Protein AF-A0A9D5CUT3-F1 (afdb_monomer_lite)

Foldseek 3Di:
DDPVPVPPQVVDPDRPDDDDDDDDDDDDDPVRCVVVVVDDDDDPVCVVDPDDDDPDDDPPPDPDPDDDDDDDDDDDDDDD

pLDDT: mean 74.52, std 17.71, range [38.41, 96.69]

InterPro domains:
  IPR000892 Small ribosomal subunit protein eS26 [PF01283] (9-60)
  IPR000892 Small ribosomal subunit protein eS26 [PTHR12538] (9-71)
  IPR038551 Ribosomal protein eS26 superfamily [G3DSA:3.30.1740.20] (2-70)
  IPR047864 Ribosomal protein eS26, conserved site [PS00733] (28-35)

Organism: NCBI:txid325984

Structure (mmCIF, N/CA/C/O backbone):
data_AF-A0A9D5CUT3-F1
#
_entry.id   AF-A0A9D5CUT3-F1
#
loop_
_atom_site.group_PDB
_atom_site.id
_atom_site.type_symbol
_atom_site.label_atom_id
_atom_site.label_alt_id
_atom_site.label_comp_id
_atom_site.label_asym_id
_atom_site.label_entity_id
_atom_site.label_seq_id
_atom_site.pdbx_PDB_ins_code
_atom_site.Cartn_x
_atom_site.Cartn_y
_atom_site.Cartn_z
_atom_site.occupancy
_atom_site.B_iso_or_equiv
_atom_site.auth_seq_id
_atom_site.auth_comp_id
_atom_site.auth_asym_id
_atom_site.auth_atom_id
_atom_site.pdbx_PDB_model_num
ATOM 1 N N . MET A 1 1 ? 24.842 -19.233 -5.347 1.00 38.41 1 MET A N 1
ATOM 2 C CA . MET A 1 1 ? 24.242 -20.468 -5.877 1.00 38.41 1 MET A CA 1
ATOM 3 C C . MET A 1 1 ? 22.782 -20.487 -5.467 1.00 38.41 1 MET A C 1
ATOM 5 O O . MET A 1 1 ? 22.472 -20.910 -4.371 1.00 38.41 1 MET A O 1
ATOM 9 N N . GLU A 1 2 ? 21.854 -19.886 -6.183 1.00 41.75 2 GLU A N 1
ATOM 10 C CA . GLU A 1 2 ? 21.867 -19.075 -7.396 1.00 41.75 2 GLU A CA 1
ATOM 11 C C . GLU A 1 2 ? 20.927 -17.918 -7.059 1.00 41.75 2 GLU A C 1
ATOM 13 O O . GLU A 1 2 ? 19.843 -18.146 -6.518 1.00 41.75 2 GLU A O 1
ATOM 18 N N . LYS A 1 3 ? 21.350 -16.669 -7.284 1.00 43.66 3 LYS A N 1
ATOM 19 C CA . LYS A 1 3 ? 20.359 -15.599 -7.344 1.00 43.66 3 LYS A CA 1
ATOM 20 C C . LYS A 1 3 ? 19.528 -15.955 -8.563 1.00 43.66 3 LYS A C 1
ATOM 22 O O . LYS A 1 3 ? 20.070 -16.055 -9.659 1.00 43.66 3 LYS A O 1
ATOM 27 N N . ILE A 1 4 ? 18.256 -16.259 -8.348 1.00 53.06 4 ILE A N 1
ATOM 28 C CA . ILE A 1 4 ? 17.280 -16.384 -9.425 1.00 53.06 4 ILE A CA 1
ATOM 29 C C . ILE A 1 4 ? 17.075 -14.949 -9.918 1.00 53.06 4 ILE A C 1
ATOM 31 O O . ILE A 1 4 ? 16.102 -14.281 -9.577 1.00 53.06 4 ILE A O 1
ATOM 35 N N . ASP A 1 5 ? 18.089 -14.426 -10.602 1.00 55.06 5 ASP A N 1
ATOM 36 C CA . ASP A 1 5 ? 18.041 -13.154 -11.287 1.00 55.06 5 ASP A CA 1
ATOM 37 C C . ASP A 1 5 ? 17.083 -13.394 -12.450 1.00 55.06 5 ASP A C 1
ATOM 39 O O . ASP A 1 5 ? 17.363 -1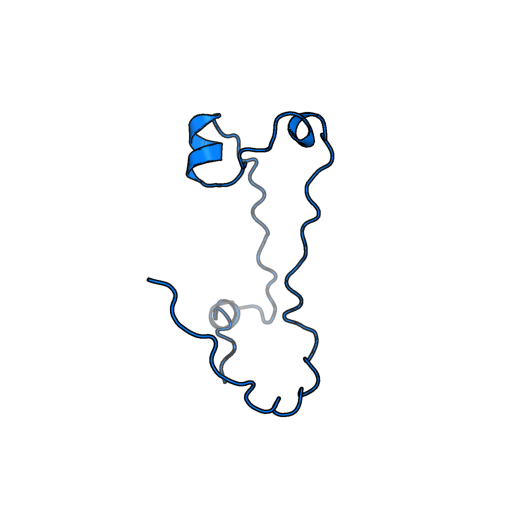4.164 -13.371 1.00 55.06 5 ASP A O 1
ATOM 43 N N . PHE A 1 6 ? 15.884 -12.822 -12.340 1.00 51.44 6 PHE A N 1
ATOM 44 C CA . PHE A 1 6 ? 14.900 -12.836 -13.410 1.00 51.44 6 PHE A CA 1
ATOM 45 C C . PHE A 1 6 ? 15.577 -12.208 -14.633 1.00 51.44 6 PHE A C 1
ATOM 47 O O . PHE A 1 6 ? 15.916 -11.025 -14.645 1.00 51.44 6 PHE A O 1
ATOM 54 N N . LYS A 1 7 ? 15.888 -13.060 -15.606 1.00 51.41 7 LYS A N 1
ATOM 55 C CA . LYS A 1 7 ? 16.829 -12.835 -16.704 1.00 51.41 7 LYS A CA 1
ATOM 56 C C . LYS A 1 7 ? 16.217 -11.949 -17.797 1.00 51.41 7 LYS A C 1
ATOM 58 O O . LYS A 1 7 ? 16.213 -12.309 -18.963 1.00 51.41 7 LYS A O 1
ATOM 63 N N . GLU A 1 8 ? 15.650 -10.801 -17.432 1.00 56.94 8 GLU A N 1
ATOM 64 C CA . GLU A 1 8 ? 15.128 -9.818 -18.396 1.00 56.94 8 GLU A CA 1
ATOM 65 C C . GLU A 1 8 ? 16.253 -9.015 -19.071 1.00 56.94 8 GLU A C 1
ATOM 67 O O . GLU A 1 8 ? 16.049 -8.463 -20.148 1.00 56.94 8 GLU A O 1
ATOM 72 N N . GLN A 1 9 ? 17.457 -8.986 -18.485 1.00 58.34 9 GLN A N 1
ATOM 73 C CA . GLN A 1 9 ? 18.591 -8.245 -19.051 1.00 58.34 9 GLN A CA 1
ATOM 74 C C . GLN A 1 9 ? 19.260 -8.943 -20.240 1.00 58.34 9 GLN A C 1
ATOM 76 O O . GLN A 1 9 ? 19.817 -8.265 -21.089 1.00 58.34 9 GLN A O 1
ATOM 81 N N . GLU A 1 10 ? 19.164 -10.269 -20.364 1.00 63.62 10 GLU A N 1
ATOM 82 C CA . GLU A 1 10 ? 19.766 -10.975 -21.507 1.00 63.62 10 GLU A CA 1
ATOM 83 C C . GLU A 1 10 ? 18.953 -10.861 -22.802 1.00 63.62 10 GLU A C 1
ATOM 85 O O . GLU A 1 10 ? 19.490 -11.064 -23.887 1.00 63.62 10 GLU A O 1
ATOM 90 N N . ALA A 1 11 ? 17.659 -10.543 -22.696 1.00 70.56 11 ALA A N 1
ATOM 91 C CA . ALA A 1 11 ? 16.775 -10.343 -23.844 1.00 70.56 11 ALA A CA 1
ATOM 92 C C . ALA A 1 11 ? 16.621 -8.859 -24.230 1.00 70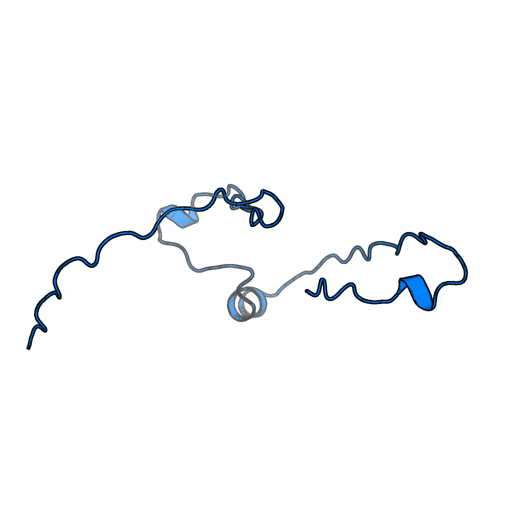.56 11 ALA A C 1
ATOM 94 O O . ALA A 1 11 ? 16.013 -8.548 -25.256 1.00 70.56 11 ALA A O 1
ATOM 95 N N . CYS A 1 12 ? 17.150 -7.934 -23.421 1.00 67.19 12 CYS A N 1
ATOM 96 C CA . CYS A 1 12 ? 17.170 -6.510 -23.735 1.00 67.19 12 CYS A CA 1
ATOM 97 C C . CYS A 1 12 ? 18.411 -6.167 -24.568 1.00 67.19 12 CYS A C 1
ATOM 99 O O . CYS A 1 12 ? 19.522 -6.563 -24.245 1.00 67.19 12 CYS A O 1
ATOM 101 N N . VAL A 1 13 ? 18.230 -5.367 -25.622 1.00 79.88 13 VAL A N 1
ATOM 102 C CA . VAL A 1 13 ? 19.332 -4.873 -26.475 1.00 79.88 13 VAL A CA 1
ATOM 103 C C . VAL A 1 13 ? 20.265 -3.917 -25.711 1.00 79.88 13 VAL A C 1
ATOM 105 O O . VAL A 1 13 ? 21.412 -3.721 -26.102 1.00 79.88 13 VAL A O 1
ATOM 108 N N . TYR A 1 14 ? 19.778 -3.320 -24.619 1.00 75.81 14 TYR A N 1
ATOM 109 C CA . TYR A 1 14 ? 20.524 -2.378 -23.788 1.00 75.81 14 TYR A CA 1
ATOM 110 C C . TYR A 1 14 ? 20.995 -3.038 -22.494 1.00 75.81 14 TYR A C 1
ATOM 112 O O . TYR A 1 14 ? 20.177 -3.488 -21.688 1.00 75.81 14 TYR A O 1
ATOM 120 N N . ASP A 1 15 ? 22.307 -3.012 -22.276 1.00 72.44 15 ASP A N 1
ATOM 121 C CA . ASP A 1 15 ? 22.929 -3.481 -21.042 1.00 72.44 15 ASP A CA 1
ATOM 122 C C . ASP A 1 15 ? 22.562 -2.510 -19.900 1.00 72.44 15 ASP A C 1
ATOM 124 O O . ASP A 1 15 ? 22.878 -1.317 -19.951 1.00 72.44 15 ASP A O 1
ATOM 128 N N . GLY A 1 16 ? 21.794 -2.981 -18.913 1.00 76.31 16 GLY A N 1
ATOM 129 C CA . GLY A 1 16 ? 21.296 -2.154 -17.804 1.00 76.31 16 GLY A CA 1
ATOM 130 C C . GLY A 1 16 ? 20.000 -1.366 -18.059 1.00 76.31 16 GLY A C 1
ATOM 131 O O . GLY A 1 16 ? 19.785 -0.328 -17.425 1.00 76.31 16 GLY A O 1
ATOM 132 N N . TYR A 1 17 ? 19.109 -1.828 -18.948 1.00 78.00 17 TYR A N 1
ATOM 133 C CA . TYR A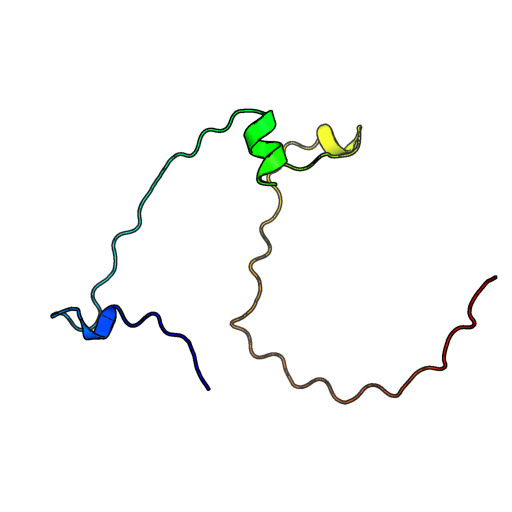 1 17 ? 17.797 -1.191 -19.133 1.00 78.00 17 TYR A CA 1
ATOM 134 C C . TYR A 1 17 ? 16.990 -1.142 -17.822 1.00 78.00 17 TYR A C 1
ATOM 136 O O . TYR A 1 17 ? 16.707 -2.166 -17.196 1.00 78.00 17 TYR A O 1
ATOM 144 N N . THR A 1 18 ? 16.588 0.062 -17.402 1.00 80.75 18 THR A N 1
ATOM 145 C CA . THR A 1 18 ? 15.750 0.227 -16.207 1.00 80.75 18 THR A CA 1
ATOM 146 C C . THR A 1 18 ? 14.291 -0.036 -16.550 1.00 80.75 18 THR A C 1
ATOM 148 O O . THR A 1 18 ? 13.660 0.716 -17.290 1.00 80.75 18 THR A O 1
ATOM 151 N N . LEU A 1 19 ? 13.739 -1.113 -15.991 1.00 82.38 19 LEU A N 1
ATOM 152 C CA . LEU A 1 19 ? 12.332 -1.437 -16.186 1.00 82.38 19 LEU A CA 1
ATOM 153 C C . LEU A 1 19 ? 11.440 -0.368 -15.531 1.00 82.38 19 LEU A C 1
ATOM 155 O O . LEU A 1 19 ? 11.640 -0.027 -14.355 1.00 82.38 19 LEU A O 1
ATOM 159 N N . PRO A 1 20 ? 10.444 0.168 -16.260 1.00 86.31 20 PRO A N 1
ATOM 160 C CA . PRO A 1 20 ? 9.549 1.176 -15.720 1.00 86.31 20 PRO A CA 1
ATOM 161 C C . PRO A 1 20 ? 8.682 0.584 -14.606 1.00 86.31 20 PRO A C 1
ATOM 163 O O . PRO A 1 20 ? 8.164 -0.529 -14.695 1.00 86.31 20 PRO A O 1
ATOM 166 N N . LYS A 1 21 ? 8.490 1.359 -13.537 1.00 88.50 21 LYS A N 1
ATOM 167 C CA . LYS A 1 21 ? 7.626 0.960 -12.423 1.00 88.50 21 LYS A CA 1
ATOM 168 C C . LYS A 1 21 ? 6.165 1.169 -12.802 1.00 88.50 21 LYS A C 1
ATOM 170 O O . LYS A 1 21 ? 5.769 2.276 -13.160 1.00 88.50 21 LYS A O 1
ATOM 175 N N . LEU A 1 22 ? 5.350 0.130 -12.642 1.00 90.81 22 LEU A N 1
ATOM 176 C CA . LEU A 1 22 ? 3.901 0.249 -12.760 1.00 90.81 22 LEU A CA 1
ATOM 177 C C . LEU A 1 22 ? 3.318 0.818 -11.459 1.00 90.81 22 LEU A C 1
ATOM 179 O O . LEU A 1 22 ? 3.394 0.192 -10.400 1.00 90.81 22 LEU A O 1
ATOM 183 N N . TYR A 1 23 ? 2.709 1.999 -11.541 1.00 90.81 23 TYR A N 1
ATOM 184 C CA . TYR A 1 23 ? 1.996 2.616 -10.425 1.00 90.81 23 TYR A CA 1
ATOM 185 C C . TYR A 1 23 ? 0.495 2.381 -10.584 1.00 90.81 23 TYR A C 1
ATOM 187 O O . TYR A 1 23 ? -0.155 3.009 -11.414 1.00 90.81 23 TYR A O 1
ATOM 195 N N . ALA A 1 24 ? -0.065 1.492 -9.765 1.00 91.94 24 ALA A N 1
ATOM 196 C CA . ALA A 1 24 ? -1.498 1.220 -9.735 1.00 91.94 24 ALA A CA 1
ATOM 197 C C . ALA A 1 24 ? -2.094 1.586 -8.369 1.00 91.94 24 ALA A C 1
ATOM 199 O O . ALA A 1 24 ? -1.552 1.229 -7.318 1.00 91.94 24 ALA A O 1
ATOM 200 N N . LYS A 1 25 ? -3.239 2.280 -8.373 1.00 93.38 25 LYS A N 1
ATOM 201 C CA . LYS A 1 25 ? -4.005 2.574 -7.155 1.00 93.38 25 LYS A CA 1
ATOM 202 C C . LYS A 1 25 ? -5.032 1.471 -6.924 1.00 93.38 25 LYS A C 1
ATOM 204 O O . LYS A 1 25 ? -6.093 1.461 -7.536 1.00 93.38 25 LYS A O 1
ATOM 209 N N . MET A 1 26 ? -4.724 0.567 -6.004 1.00 92.31 26 MET A N 1
ATOM 210 C CA . MET A 1 26 ? -5.626 -0.525 -5.646 1.00 92.31 26 MET A CA 1
ATOM 211 C C . MET A 1 26 ? -6.677 -0.043 -4.639 1.00 92.31 26 MET A C 1
ATOM 213 O O . MET A 1 26 ? -6.334 0.373 -3.530 1.00 92.31 26 MET A O 1
ATOM 217 N N . GLN A 1 27 ? -7.954 -0.104 -5.019 1.00 95.25 27 GLN A N 1
ATOM 218 C CA . GLN A 1 27 ? -9.091 0.134 -4.129 1.00 95.25 27 GLN A CA 1
ATOM 219 C C . GLN A 1 27 ? -9.801 -1.189 -3.858 1.00 95.25 27 GLN A C 1
ATOM 221 O O . GLN A 1 27 ? -10.092 -1.945 -4.779 1.00 95.25 27 GLN A O 1
ATOM 226 N N . TYR A 1 28 ? -10.075 -1.463 -2.586 1.00 95.69 28 TYR A N 1
ATOM 227 C CA . TYR A 1 28 ? -10.673 -2.720 -2.159 1.00 95.69 28 TYR A CA 1
ATOM 228 C C . TYR A 1 28 ? -11.999 -2.479 -1.458 1.00 95.69 28 TYR A C 1
ATOM 230 O O . TYR A 1 28 ? -12.149 -1.539 -0.677 1.00 95.69 28 TYR A O 1
ATOM 238 N N . CYS A 1 29 ? -12.930 -3.398 -1.683 1.00 96.38 29 CYS A N 1
ATOM 239 C CA . CYS A 1 29 ? -14.076 -3.572 -0.814 1.00 96.38 29 CYS A CA 1
ATOM 240 C C . CYS A 1 29 ? -13.632 -4.137 0.555 1.00 96.38 29 CYS A C 1
ATOM 242 O O . CYS A 1 29 ? -12.563 -4.745 0.663 1.00 96.38 29 CYS A O 1
ATOM 244 N N . VAL A 1 30 ? -14.438 -3.965 1.612 1.00 94.06 30 VAL A N 1
ATOM 245 C CA . VAL A 1 30 ? -14.063 -4.426 2.968 1.00 94.06 30 VAL A CA 1
ATOM 246 C C . VAL A 1 30 ? -13.837 -5.941 3.005 1.00 94.06 30 VAL A C 1
ATOM 248 O O . VAL A 1 30 ? -12.855 -6.395 3.590 1.00 94.06 30 VAL A O 1
ATOM 251 N N . SER A 1 31 ? -14.688 -6.724 2.337 1.00 96.69 31 SER A N 1
ATOM 252 C CA . SER A 1 31 ? -14.536 -8.182 2.256 1.00 96.69 31 SER A CA 1
ATOM 253 C C . SER A 1 31 ? -13.266 -8.584 1.501 1.00 96.69 31 SER A C 1
ATOM 255 O O . SER A 1 31 ? -12.488 -9.396 1.997 1.00 96.69 31 SER A O 1
ATOM 257 N N . CYS A 1 32 ? -13.002 -7.945 0.362 1.00 94.56 32 CYS A N 1
ATOM 258 C CA . CYS A 1 32 ? -11.817 -8.153 -0.468 1.00 94.56 32 CYS A CA 1
ATOM 259 C C . CYS A 1 32 ? -10.521 -7.934 0.331 1.00 94.56 32 CYS A C 1
ATOM 261 O O . CYS A 1 32 ? -9.598 -8.743 0.270 1.00 94.56 32 CYS A O 1
ATOM 263 N N . ALA A 1 33 ? -10.466 -6.846 1.106 1.00 95.88 33 ALA A N 1
ATOM 264 C CA . ALA A 1 33 ? -9.279 -6.456 1.860 1.00 95.88 33 ALA A CA 1
ATOM 265 C C . ALA A 1 33 ? -8.972 -7.407 3.029 1.00 95.88 33 ALA A C 1
ATOM 267 O O . ALA A 1 33 ? -7.805 -7.572 3.396 1.00 95.88 33 ALA A O 1
ATOM 268 N N . ILE A 1 34 ? -10.008 -8.011 3.623 1.00 95.88 34 ILE A N 1
ATOM 269 C CA . ILE A 1 34 ? -9.862 -9.019 4.681 1.00 95.88 34 ILE A CA 1
ATOM 270 C C . ILE A 1 34 ? -9.430 -10.354 4.067 1.00 95.88 34 ILE A C 1
ATOM 272 O O . ILE A 1 34 ? -8.529 -10.997 4.602 1.00 95.88 34 ILE A O 1
ATOM 276 N N . HIS A 1 35 ? -10.023 -10.737 2.932 1.00 96.06 35 HIS A N 1
ATOM 277 C CA . HIS A 1 35 ? -9.719 -11.993 2.249 1.00 96.06 35 HIS A CA 1
ATOM 278 C C . HIS A 1 35 ? -8.271 -12.057 1.738 1.00 96.06 35 HIS A C 1
ATOM 280 O O . HIS A 1 35 ? -7.595 -13.057 1.945 1.00 96.06 35 HIS A O 1
ATOM 286 N N . SER A 1 36 ? -7.756 -10.978 1.141 1.00 95.19 36 SER A N 1
ATOM 287 C CA . SER A 1 36 ? -6.363 -10.910 0.667 1.00 95.19 36 SER A CA 1
ATOM 288 C C . SER A 1 36 ? -5.351 -10.530 1.757 1.00 95.19 36 SER A C 1
ATOM 290 O O . SER A 1 36 ? -4.178 -10.297 1.465 1.00 95.19 36 SER A O 1
ATOM 292 N N . HIS A 1 37 ? -5.791 -10.441 3.018 1.00 91.31 37 HIS A N 1
ATOM 293 C CA . HIS A 1 37 ? -4.966 -10.086 4.177 1.00 91.31 37 HIS A CA 1
ATOM 294 C C . HIS A 1 37 ? -4.232 -8.737 4.076 1.00 91.31 37 HIS A C 1
ATOM 296 O O . HIS A 1 37 ? -3.235 -8.507 4.771 1.00 91.31 37 HIS A O 1
ATOM 302 N N . VAL A 1 38 ? -4.745 -7.810 3.262 1.00 91.88 38 VAL A N 1
ATOM 303 C CA . VAL A 1 38 ? -4.256 -6.424 3.210 1.00 91.88 38 VAL A CA 1
ATOM 304 C C . VAL A 1 38 ? -4.554 -5.709 4.530 1.00 91.88 38 VAL A C 1
ATOM 306 O O . VAL A 1 38 ? -3.707 -4.980 5.051 1.00 91.88 38 VAL A O 1
ATOM 309 N N . VAL A 1 39 ? -5.734 -5.953 5.109 1.00 92.38 39 VAL A N 1
ATOM 310 C CA . VAL A 1 39 ? -6.102 -5.506 6.460 1.00 92.38 39 VAL A CA 1
ATOM 311 C C . VAL A 1 39 ? -6.268 -6.702 7.395 1.00 92.38 39 VAL A C 1
ATOM 313 O O . VAL A 1 39 ? -6.554 -7.817 6.965 1.00 92.38 39 VAL A O 1
ATOM 316 N N . ARG A 1 40 ? -6.088 -6.476 8.701 1.00 91.69 40 ARG A N 1
ATOM 317 C CA . ARG A 1 40 ? -6.213 -7.512 9.738 1.00 91.69 40 ARG A CA 1
ATOM 318 C C . ARG A 1 40 ? -7.177 -7.071 10.830 1.00 91.69 40 ARG A C 1
ATOM 320 O O . ARG A 1 40 ? -7.261 -5.883 11.150 1.00 91.69 40 ARG A O 1
ATOM 327 N N . VAL 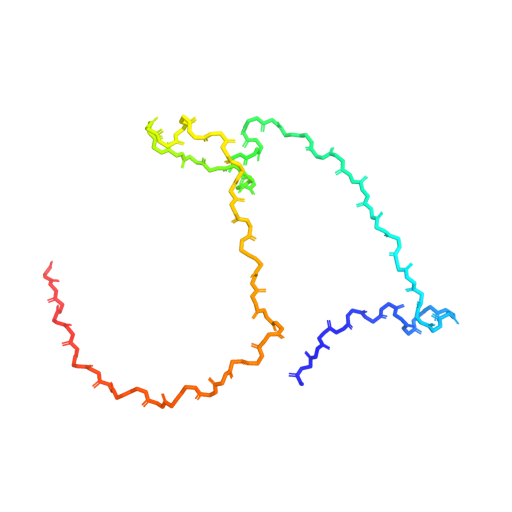A 1 41 ? -7.875 -8.034 11.427 1.00 92.12 41 VAL A N 1
ATOM 328 C CA . VAL A 1 41 ? -8.718 -7.790 12.602 1.00 92.12 41 VAL A CA 1
ATOM 329 C C . VAL A 1 41 ? -7.821 -7.425 13.789 1.00 92.12 41 VAL A C 1
ATOM 331 O O . VAL A 1 41 ? -6.818 -8.085 14.047 1.00 92.12 41 VAL A O 1
ATOM 334 N N . ARG A 1 42 ? -8.167 -6.343 14.496 1.00 93.00 42 ARG A N 1
ATOM 335 C CA . ARG A 1 42 ? -7.438 -5.824 15.666 1.00 93.00 42 ARG A CA 1
ATOM 336 C C . ARG A 1 42 ? -8.361 -5.778 16.883 1.00 93.00 42 ARG A C 1
ATOM 338 O O . ARG A 1 42 ? -9.578 -5.635 16.733 1.00 93.00 42 ARG A O 1
ATOM 345 N N . SER A 1 43 ? -7.786 -5.848 18.084 1.00 93.62 43 SER A N 1
ATOM 346 C CA . SER A 1 43 ? -8.534 -5.727 19.343 1.00 93.62 43 SER A CA 1
ATOM 347 C C . SER A 1 43 ? -9.293 -4.392 19.436 1.00 93.62 43 SER A C 1
ATOM 349 O O . SER A 1 43 ? -9.007 -3.430 18.717 1.00 93.62 43 SER A O 1
ATOM 351 N N . ARG A 1 44 ? -10.296 -4.312 20.324 1.00 93.19 44 ARG A N 1
ATOM 352 C CA . ARG A 1 44 ? -11.146 -3.113 20.475 1.00 93.19 44 ARG A CA 1
ATOM 353 C C . ARG A 1 44 ? -10.333 -1.846 20.760 1.00 93.19 44 ARG A C 1
ATOM 355 O O . ARG A 1 44 ? -10.637 -0.802 20.189 1.00 93.19 44 ARG A O 1
ATOM 362 N N . THR A 1 45 ? -9.310 -1.944 21.603 1.00 92.94 45 THR A N 1
ATOM 363 C CA . THR A 1 45 ? -8.413 -0.832 21.940 1.00 92.94 45 THR A CA 1
ATOM 364 C C . THR A 1 45 ? -7.478 -0.495 20.776 1.00 92.94 45 THR A C 1
ATOM 366 O O . THR A 1 45 ? -7.408 0.662 20.372 1.00 92.94 45 THR A O 1
ATOM 369 N N . ALA A 1 46 ? -6.861 -1.498 20.142 1.00 89.25 46 ALA A N 1
ATOM 370 C CA . ALA A 1 46 ? -5.918 -1.300 19.036 1.00 89.25 46 ALA A CA 1
ATOM 371 C C . ALA A 1 46 ? -6.563 -0.766 17.742 1.00 89.25 46 ALA A C 1
ATOM 373 O O . ALA A 1 46 ? -5.876 -0.178 16.909 1.00 89.25 46 ALA A O 1
ATOM 374 N N . ARG A 1 47 ? -7.883 -0.924 17.557 1.00 92.12 47 ARG A N 1
ATOM 375 C CA . ARG A 1 47 ? -8.615 -0.310 16.432 1.00 92.12 47 ARG A CA 1
ATOM 376 C C . ARG A 1 47 ? -8.595 1.221 16.455 1.00 92.12 47 ARG A C 1
ATOM 378 O O . ARG A 1 47 ? -8.758 1.821 15.395 1.00 92.12 47 ARG A O 1
ATOM 385 N N . ARG A 1 48 ? -8.400 1.846 17.626 1.00 92.44 48 ARG A N 1
ATOM 386 C CA . ARG A 1 48 ? -8.305 3.311 17.747 1.00 92.44 48 ARG A CA 1
ATOM 387 C C . ARG A 1 48 ? -6.994 3.861 17.180 1.00 92.44 48 ARG A C 1
ATOM 389 O O . ARG A 1 48 ? -6.984 4.993 16.711 1.00 92.44 48 ARG A O 1
ATOM 396 N N . ASN A 1 49 ? -5.933 3.054 17.149 1.00 90.25 49 ASN A N 1
ATOM 397 C CA . ASN A 1 49 ? -4.643 3.458 16.599 1.00 90.25 49 ASN A CA 1
ATOM 398 C C . ASN A 1 49 ? -4.723 3.498 15.062 1.00 90.25 49 ASN A C 1
ATOM 400 O O . ASN A 1 49 ? -4.891 2.466 14.393 1.00 90.25 49 ASN A O 1
ATOM 404 N N . ARG A 1 50 ? -4.626 4.714 14.508 1.00 91.56 50 ARG A N 1
ATOM 405 C CA . ARG A 1 50 ? -4.687 5.008 13.062 1.00 91.56 50 ARG A CA 1
ATOM 406 C C . ARG A 1 50 ? -3.311 5.158 12.410 1.00 91.56 50 ARG A C 1
ATOM 408 O O . ARG A 1 50 ? -3.243 5.404 11.211 1.00 91.56 50 ARG A O 1
ATOM 415 N N . GLU A 1 51 ? -2.239 5.004 13.180 1.00 89.94 51 GLU A N 1
ATOM 416 C CA . GLU A 1 51 ? -0.880 5.021 12.648 1.00 89.94 51 GLU A CA 1
ATOM 417 C C . GLU A 1 51 ? -0.666 3.849 11.674 1.00 89.94 51 GLU A C 1
ATOM 419 O O . GLU A 1 51 ? -1.134 2.730 11.938 1.00 89.94 51 GLU A O 1
ATOM 424 N N . PRO A 1 52 ? -0.002 4.085 10.527 1.00 87.25 52 PRO A N 1
ATOM 425 C CA . PRO A 1 52 ? 0.285 3.030 9.571 1.00 87.25 52 PRO A CA 1
ATOM 426 C C . PRO A 1 52 ? 1.232 1.997 10.200 1.00 87.25 52 PRO A C 1
ATOM 428 O O . PRO A 1 52 ? 2.164 2.367 10.913 1.00 87.25 52 PRO A O 1
ATOM 431 N N . PRO A 1 53 ? 1.038 0.693 9.938 1.00 85.12 53 PRO A N 1
ATOM 432 C CA . PRO A 1 53 ? 1.926 -0.326 10.480 1.00 85.12 53 PRO A CA 1
ATOM 433 C C . PRO A 1 53 ? 3.347 -0.146 9.931 1.00 85.12 53 PRO A C 1
ATOM 435 O O . PRO A 1 53 ? 3.538 -0.043 8.715 1.00 85.12 53 PRO A O 1
ATOM 438 N N . GLN A 1 54 ? 4.341 -0.157 10.824 1.00 82.75 54 GLN A N 1
ATOM 43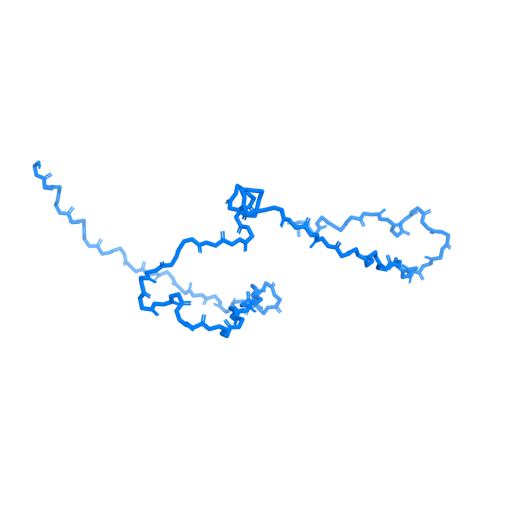9 C CA . GLN A 1 54 ? 5.757 -0.126 10.459 1.00 82.75 54 GLN A CA 1
ATOM 440 C C . GLN A 1 54 ? 6.062 -1.325 9.549 1.00 82.75 54 GLN A C 1
ATOM 442 O O . GLN A 1 54 ? 5.984 -2.485 9.961 1.00 82.75 54 GLN A O 1
ATOM 447 N N . ARG A 1 55 ? 6.401 -1.060 8.284 1.00 80.06 55 ARG A N 1
ATOM 448 C CA . ARG A 1 55 ? 6.860 -2.105 7.364 1.00 80.06 55 ARG A CA 1
ATOM 449 C C . ARG A 1 55 ? 8.313 -2.417 7.692 1.00 80.06 55 ARG A C 1
ATOM 451 O O . ARG A 1 55 ? 9.216 -1.743 7.202 1.00 80.06 55 ARG A O 1
ATOM 458 N N . PHE A 1 56 ? 8.542 -3.436 8.515 1.00 74.19 56 PHE A N 1
ATOM 459 C CA . PHE A 1 56 ? 9.875 -4.010 8.658 1.00 74.19 56 PHE A CA 1
ATOM 460 C C . PHE A 1 56 ? 10.274 -4.602 7.307 1.00 74.19 56 PHE A C 1
ATOM 462 O O . PHE A 1 56 ? 9.709 -5.604 6.866 1.00 74.19 56 PHE A O 1
ATOM 469 N N . ARG A 1 57 ? 11.208 -3.951 6.609 1.00 74.62 57 ARG A N 1
ATOM 470 C CA . ARG A 1 57 ? 11.860 -4.587 5.467 1.00 74.62 57 ARG A CA 1
ATOM 471 C C . ARG A 1 57 ? 12.620 -5.788 6.016 1.00 74.62 57 ARG A C 1
ATOM 473 O O . ARG A 1 57 ? 13.396 -5.626 6.958 1.00 74.62 57 ARG A O 1
ATOM 480 N N . ARG A 1 58 ? 12.367 -6.984 5.476 1.00 63.97 58 ARG A N 1
ATOM 481 C CA . ARG A 1 58 ? 13.234 -8.128 5.760 1.00 63.97 58 ARG A CA 1
ATOM 482 C C . ARG A 1 58 ? 14.643 -7.724 5.343 1.00 63.97 58 ARG A C 1
ATOM 484 O O . ARG A 1 58 ? 14.854 -7.203 4.252 1.00 63.97 58 ARG A O 1
ATOM 491 N N . ARG A 1 59 ? 15.568 -7.842 6.285 1.00 58.31 59 ARG A N 1
ATOM 492 C CA . ARG A 1 59 ? 16.968 -7.472 6.132 1.00 58.31 59 ARG A CA 1
ATOM 493 C C . ARG A 1 59 ? 17.684 -8.629 5.447 1.00 58.31 59 ARG A C 1
ATOM 495 O O . ARG A 1 59 ? 18.506 -9.280 6.072 1.00 58.31 59 ARG A O 1
ATOM 502 N N . ASP A 1 60 ? 17.324 -8.905 4.200 1.00 59.56 60 ASP A N 1
ATOM 503 C CA . ASP A 1 60 ? 17.946 -9.991 3.436 1.00 59.56 60 ASP A CA 1
ATOM 504 C C . ASP A 1 60 ? 19.269 -9.554 2.760 1.00 59.56 60 ASP A C 1
ATOM 506 O O . ASP A 1 60 ? 19.956 -10.382 2.180 1.00 59.56 60 ASP A O 1
ATOM 510 N N . ASP A 1 61 ? 19.702 -8.294 2.940 1.00 57.28 61 ASP A N 1
ATOM 511 C CA . ASP A 1 61 ? 20.967 -7.759 2.393 1.00 57.28 61 ASP A CA 1
ATOM 512 C C . ASP A 1 61 ? 22.034 -7.400 3.448 1.00 57.28 61 ASP A C 1
ATOM 514 O O . ASP A 1 61 ? 22.993 -6.691 3.148 1.00 57.28 61 ASP A O 1
ATOM 518 N N . VAL A 1 62 ? 21.912 -7.850 4.703 1.00 55.34 62 VAL A N 1
ATOM 519 C CA . VAL A 1 62 ? 23.028 -7.737 5.662 1.00 55.34 62 VAL A CA 1
ATOM 520 C C . VAL A 1 62 ? 23.446 -9.129 6.083 1.00 55.34 62 VAL A C 1
ATOM 522 O O . VAL A 1 62 ? 22.714 -9.809 6.796 1.00 55.34 62 VAL A O 1
ATOM 525 N N . ALA A 1 63 ? 24.632 -9.525 5.612 1.00 56.59 63 ALA A N 1
ATOM 526 C CA . ALA A 1 63 ? 25.339 -10.735 5.995 1.00 56.59 63 ALA A CA 1
ATOM 527 C C . ALA A 1 63 ? 25.158 -11.000 7.494 1.00 56.59 63 ALA A C 1
ATOM 529 O O . ALA A 1 63 ? 25.650 -10.255 8.341 1.00 56.59 63 ALA A O 1
ATOM 530 N N . ARG A 1 64 ? 24.400 -12.049 7.818 1.00 48.56 64 ARG A N 1
ATOM 531 C CA . ARG A 1 64 ? 24.260 -12.527 9.188 1.00 48.56 64 ARG A CA 1
ATOM 532 C C . ARG A 1 64 ? 25.632 -13.069 9.605 1.00 48.56 64 ARG A C 1
ATOM 534 O O . ARG A 1 64 ? 26.088 -14.020 8.969 1.00 48.56 64 ARG A O 1
ATOM 541 N N . PRO A 1 65 ? 26.312 -12.497 10.616 1.00 48.00 65 PRO A N 1
ATOM 542 C CA . PRO A 1 65 ? 27.507 -13.128 11.146 1.00 48.00 65 PRO A CA 1
ATOM 543 C C . PRO A 1 65 ? 27.109 -14.497 11.704 1.00 48.00 65 PRO A C 1
ATOM 545 O O . PRO A 1 65 ? 26.090 -14.637 12.386 1.00 48.00 65 PRO A O 1
ATOM 548 N N . VAL A 1 66 ? 27.893 -15.503 11.324 1.00 50.53 66 VAL A N 1
ATOM 549 C CA . VAL A 1 66 ? 27.774 -16.910 11.711 1.00 50.53 66 VAL A CA 1
ATOM 550 C C . VAL A 1 66 ? 27.549 -17.003 13.223 1.00 50.53 66 VAL A C 1
ATOM 552 O O . VAL A 1 66 ? 28.441 -16.701 14.008 1.00 50.53 66 VAL A O 1
ATOM 555 N N . GLN A 1 67 ? 26.340 -17.388 13.635 1.00 56.00 67 GLN A N 1
ATOM 556 C CA . GLN A 1 67 ? 26.061 -17.747 15.023 1.00 56.00 67 GLN A CA 1
ATOM 557 C C . GLN A 1 67 ? 26.391 -19.228 15.201 1.00 56.00 67 GLN A C 1
ATOM 559 O O . GLN A 1 67 ? 25.824 -20.084 14.520 1.00 56.00 67 GLN A O 1
ATOM 564 N N . SER A 1 68 ? 27.355 -19.482 16.083 1.00 50.78 68 SER A N 1
ATOM 565 C CA . SER A 1 68 ? 27.867 -20.792 16.483 1.00 50.78 68 SER A CA 1
ATOM 566 C C . SER A 1 68 ? 26.766 -21.733 17.003 1.00 50.78 68 SER A C 1
ATOM 568 O O . SER A 1 68 ? 25.714 -21.258 17.437 1.00 50.78 68 SER A O 1
ATOM 570 N N . PRO A 1 69 ? 26.988 -23.063 17.004 1.00 47.91 69 PRO A N 1
ATOM 571 C CA . PRO A 1 69 ? 25.976 -24.035 17.412 1.00 47.91 69 PRO A CA 1
ATOM 572 C C . PRO A 1 69 ? 25.571 -23.839 18.878 1.00 47.91 69 PRO A C 1
ATOM 574 O O . PRO A 1 69 ? 26.413 -23.878 19.774 1.00 47.91 69 PRO A O 1
ATOM 577 N N . HIS A 1 70 ? 24.277 -23.647 19.129 1.00 53.53 70 HIS A N 1
ATOM 578 C CA . HIS A 1 70 ? 23.734 -23.656 20.484 1.00 53.53 70 HIS A CA 1
ATOM 579 C C . HIS A 1 70 ? 23.558 -25.111 20.958 1.00 53.53 70 HIS A C 1
ATOM 581 O O . HIS A 1 70 ? 23.004 -25.918 20.206 1.00 53.53 70 HIS A O 1
ATOM 587 N N . PRO A 1 71 ? 24.015 -25.475 22.172 1.00 51.75 71 PRO A N 1
ATOM 588 C CA . PRO A 1 71 ? 23.864 -26.829 22.693 1.00 51.75 71 PRO A CA 1
ATOM 589 C C . PRO A 1 71 ? 22.393 -27.149 22.990 1.00 51.75 71 PRO A C 1
ATOM 591 O O . PRO A 1 71 ? 21.632 -26.295 23.449 1.00 51.75 71 PRO A O 1
ATOM 594 N N . ALA A 1 72 ? 22.007 -28.396 22.712 1.00 54.41 72 ALA A N 1
ATOM 595 C CA . ALA A 1 72 ? 20.665 -28.925 22.914 1.00 54.41 72 ALA A CA 1
ATOM 596 C C . ALA A 1 72 ? 20.231 -28.817 24.388 1.00 54.41 72 ALA A C 1
ATOM 598 O O . ALA A 1 72 ? 20.852 -29.405 25.272 1.00 54.41 72 ALA A O 1
ATOM 599 N N . GLY A 1 73 ? 19.157 -28.066 24.643 1.00 55.94 73 GLY A N 1
ATOM 600 C CA . GLY A 1 73 ? 18.464 -28.053 25.934 1.00 55.94 73 GLY A CA 1
ATOM 601 C C . GLY A 1 73 ? 17.532 -29.266 26.087 1.00 55.94 73 GLY A C 1
ATOM 602 O O . GLY A 1 73 ? 17.071 -29.803 25.076 1.00 55.94 73 GLY A O 1
ATOM 603 N N . PRO A 1 74 ? 17.255 -29.721 27.324 1.00 57.41 74 PRO A N 1
ATOM 604 C CA . PRO A 1 74 ? 16.517 -30.955 27.573 1.00 57.41 74 PRO A CA 1
ATOM 605 C C . PRO A 1 74 ? 15.039 -30.850 27.172 1.00 57.41 74 PRO A C 1
ATOM 607 O O . PRO A 1 74 ? 14.402 -29.806 27.312 1.00 57.41 74 PRO A O 1
ATOM 610 N N . ALA A 1 75 ? 14.510 -31.968 26.671 1.00 62.50 75 ALA A N 1
ATOM 611 C CA . ALA A 1 75 ? 13.137 -32.133 26.214 1.00 62.50 75 ALA A CA 1
ATOM 612 C C . ALA A 1 75 ? 12.116 -31.846 27.328 1.00 62.50 75 ALA A C 1
ATOM 614 O O . ALA A 1 75 ? 12.192 -32.413 28.418 1.00 62.50 75 ALA A O 1
ATOM 615 N N . ASN A 1 76 ? 11.131 -30.995 27.031 1.00 65.25 76 ASN A N 1
ATOM 616 C CA . ASN A 1 76 ? 10.006 -30.746 27.930 1.00 65.25 76 ASN A CA 1
ATOM 617 C C . ASN A 1 76 ? 8.996 -31.908 27.877 1.00 65.25 76 ASN A C 1
ATOM 619 O O . ASN A 1 76 ? 8.715 -32.414 26.787 1.00 65.25 76 ASN A O 1
ATOM 623 N N . PRO A 1 77 ? 8.419 -32.315 29.022 1.00 67.00 77 PRO A N 1
ATOM 624 C CA . PRO A 1 77 ? 7.497 -33.442 29.084 1.00 67.00 77 PRO A CA 1
ATOM 625 C C . PRO A 1 77 ? 6.136 -33.109 28.458 1.00 67.00 77 PRO A C 1
ATOM 627 O O . PRO A 1 77 ? 5.576 -32.029 28.658 1.00 67.00 77 PRO A O 1
ATOM 630 N N . VAL A 1 78 ? 5.601 -34.080 27.715 1.00 65.50 78 VAL A N 1
ATOM 631 C CA . VAL A 1 78 ? 4.254 -34.069 27.129 1.00 65.50 78 VAL A CA 1
ATOM 632 C C . VAL A 1 78 ? 3.215 -34.071 28.257 1.00 65.50 78 VAL A C 1
ATOM 634 O O . VAL A 1 78 ? 3.269 -34.912 29.153 1.00 65.50 78 VAL A O 1
ATOM 637 N N . ARG A 1 79 ? 2.288 -33.106 28.234 1.00 61.16 79 ARG A N 1
ATOM 638 C CA . ARG A 1 79 ? 1.124 -33.042 29.141 1.00 61.16 79 ARG A CA 1
ATOM 639 C C . ARG A 1 79 ? -0.041 -33.880 28.565 1.00 61.16 79 ARG A C 1
ATOM 641 O O . ARG A 1 79 ? -0.077 -34.021 27.345 1.00 61.16 79 ARG A O 1
ATOM 648 N N . PRO A 1 80 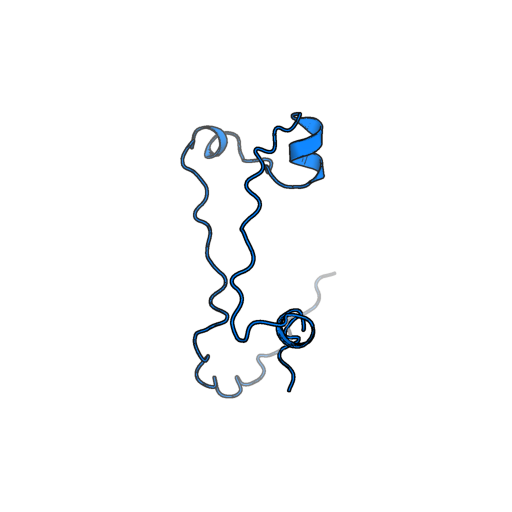? -0.942 -34.417 29.415 1.00 66.31 80 PRO A N 1
ATOM 649 C CA . PRO A 1 80 ? -1.916 -35.452 29.059 1.00 66.31 80 PRO A CA 1
ATOM 650 C C . PRO A 1 80 ? -3.051 -34.947 28.167 1.00 66.31 80 PRO A C 1
ATOM 652 O O . PRO A 1 80 ? -3.382 -33.740 28.257 1.00 66.31 80 PRO A O 1
#

Secondary structure (DSSP, 8-state):
--------SSSSSSTT--PPPP-------HHHHHHTTSS----TTGGG--SPP------TTS----PPPPPPPPPPPPP-

Sequence (80 aa):
MEKIDFKEQEACVYDGYTLPKLYAKMQYCVSCAIHSHVVRVRSRTARRNREPPQRFRRRDDVARPVQSPHPAGPANPVRP

Radius of gyration: 22.75 Å; chains: 1; bounding box: 42×40×56 Å